Protein AF-A0A7K2P3T3-F1 (afdb_monomer_lite)

Sequence (85 aa):
AGFAFYVANFGSYNKTYGTLAGVIIFLVWLWVTNLAILLGLEFDAELARQRVIDGGHPPEEEPYVEPRDTRAWNEADRRRAASGE

Foldseek 3Di:
DVVVVVVVVCVPVCPVVVVVVVVVVVVVVVVVVVVVVVVVVVVVCVVLLVVQVVVVDDSPDPPSDDDPDCPPPDPVNVVVVVVPD

pLDDT: mean 76.57, std 13.91, range [52.09, 97.5]

Radius of gyration: 25.73 Å; chains: 1; bounding box: 54×49×50 Å

Structure (mmCIF, N/CA/C/O backbone):
data_AF-A0A7K2P3T3-F1
#
_entry.id   AF-A0A7K2P3T3-F1
#
loop_
_atom_site.group_PDB
_atom_site.id
_atom_site.type_symbol
_atom_site.label_atom_id
_atom_site.label_alt_id
_atom_site.label_comp_id
_atom_site.label_asym_id
_atom_site.label_entity_id
_atom_site.label_seq_id
_atom_site.pdbx_PDB_ins_code
_atom_site.Cartn_x
_atom_site.Cartn_y
_atom_site.Cartn_z
_atom_site.occupancy
_atom_site.B_iso_or_equiv
_atom_site.auth_seq_id
_atom_site.auth_comp_id
_atom_site.auth_asym_id
_atom_site.auth_atom_id
_atom_site.pdbx_PDB_model_num
ATOM 1 N N . ALA A 1 1 ? 27.204 -21.998 -16.285 1.00 52.84 1 ALA A N 1
ATOM 2 C CA . ALA A 1 1 ? 27.359 -20.623 -16.808 1.00 52.84 1 ALA A CA 1
ATOM 3 C C . ALA A 1 1 ? 26.189 -20.238 -17.737 1.00 52.84 1 ALA A C 1
ATOM 5 O O . ALA A 1 1 ? 26.408 -19.948 -18.901 1.00 52.84 1 ALA A O 1
ATOM 6 N N . GLY A 1 2 ? 24.940 -20.253 -17.238 1.00 59.19 2 GLY A N 1
ATOM 7 C CA . GLY A 1 2 ? 23.732 -19.939 -18.036 1.00 59.19 2 GLY A CA 1
ATOM 8 C C . GLY A 1 2 ? 23.090 -18.584 -17.705 1.00 59.19 2 GLY A C 1
ATOM 9 O O . GLY A 1 2 ? 22.625 -17.882 -18.595 1.00 59.19 2 GLY A O 1
ATOM 10 N N . PHE A 1 3 ? 23.158 -18.161 -16.438 1.00 56.28 3 PHE A N 1
ATOM 11 C CA . PHE A 1 3 ? 22.611 -16.883 -15.966 1.00 56.28 3 PHE A CA 1
ATOM 12 C C . PHE A 1 3 ? 23.319 -15.663 -16.585 1.00 56.28 3 PHE A C 1
ATOM 14 O O . PHE A 1 3 ? 22.669 -14.709 -16.997 1.00 56.28 3 PHE A O 1
ATOM 21 N N . ALA A 1 4 ? 24.644 -15.729 -16.756 1.00 59.78 4 ALA A N 1
ATOM 22 C CA . ALA A 1 4 ? 25.422 -14.660 -17.386 1.00 59.78 4 ALA A CA 1
ATOM 23 C C . ALA A 1 4 ? 25.089 -14.469 -18.881 1.00 59.78 4 ALA A C 1
ATOM 25 O O . ALA A 1 4 ? 25.080 -13.342 -19.363 1.00 59.78 4 ALA A O 1
ATOM 26 N N . PHE A 1 5 ? 24.755 -15.545 -19.605 1.00 60.09 5 PHE A N 1
ATOM 27 C CA . PHE A 1 5 ? 24.329 -15.458 -21.005 1.00 60.09 5 PHE A CA 1
ATOM 28 C C . PHE A 1 5 ? 22.900 -14.901 -21.123 1.00 60.09 5 PHE A C 1
ATOM 30 O O . PHE A 1 5 ? 22.646 -14.060 -21.978 1.00 60.09 5 PHE A O 1
ATOM 37 N N . TYR A 1 6 ? 21.981 -15.280 -20.227 1.00 57.44 6 TYR A N 1
ATOM 38 C CA . TYR A 1 6 ? 20.630 -14.702 -20.170 1.00 57.44 6 TYR A CA 1
ATOM 39 C C . TYR A 1 6 ? 20.663 -13.181 -19.933 1.00 57.44 6 TYR A C 1
ATOM 41 O O . TYR A 1 6 ? 20.026 -12.423 -20.665 1.00 57.44 6 TYR A O 1
ATOM 49 N N . VAL A 1 7 ? 21.487 -12.724 -18.982 1.00 59.84 7 VAL A N 1
ATOM 50 C CA . VAL A 1 7 ? 21.675 -11.291 -18.691 1.00 59.84 7 VAL A CA 1
ATOM 51 C C . VAL A 1 7 ? 22.348 -10.556 -19.860 1.00 59.84 7 VAL A C 1
ATOM 53 O O . VAL A 1 7 ? 21.946 -9.443 -20.194 1.00 59.84 7 VAL A O 1
ATOM 56 N N . ALA A 1 8 ? 23.314 -11.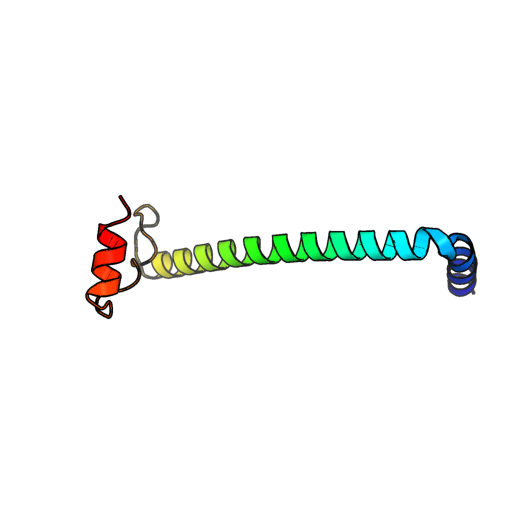183 -20.540 1.00 60.56 8 ALA A N 1
ATOM 57 C CA . ALA A 1 8 ? 23.984 -10.588 -21.699 1.00 60.56 8 ALA A CA 1
ATOM 58 C C . ALA A 1 8 ? 23.049 -10.392 -22.910 1.00 60.56 8 ALA A C 1
ATOM 60 O O . ALA A 1 8 ? 23.160 -9.387 -23.610 1.00 60.56 8 ALA A O 1
ATOM 61 N N . ASN A 1 9 ? 22.092 -11.300 -23.133 1.00 59.84 9 ASN A N 1
ATOM 62 C CA . ASN A 1 9 ? 21.111 -11.169 -24.219 1.00 59.84 9 ASN A CA 1
ATOM 63 C C . ASN A 1 9 ? 19.977 -10.174 -23.883 1.00 59.84 9 ASN A C 1
ATOM 65 O O . ASN A 1 9 ? 19.462 -9.511 -24.784 1.00 59.84 9 ASN A O 1
ATOM 69 N N . PHE A 1 10 ? 19.639 -9.989 -22.598 1.00 54.88 10 PHE A N 1
ATOM 70 C CA . PHE A 1 10 ? 18.678 -8.970 -22.139 1.00 54.88 10 PHE A CA 1
ATOM 71 C C . PHE A 1 10 ? 19.183 -7.527 -22.314 1.00 54.88 10 PHE A C 1
ATOM 73 O O . PHE A 1 10 ? 18.387 -6.599 -22.446 1.00 54.88 10 PHE A O 1
ATOM 80 N N . GLY A 1 11 ? 20.504 -7.326 -22.357 1.00 52.38 11 GLY A N 1
ATOM 81 C CA . GLY A 1 11 ? 21.126 -6.007 -22.499 1.00 52.38 11 GLY A CA 1
ATOM 82 C C . GLY A 1 11 ? 20.996 -5.368 -23.889 1.00 52.38 11 GLY A C 1
ATOM 83 O O . GLY A 1 11 ? 21.091 -4.147 -23.999 1.00 52.38 11 GLY A O 1
ATOM 84 N N . SER A 1 12 ? 20.740 -6.147 -24.948 1.00 52.12 12 SER A N 1
ATOM 85 C CA . SER A 1 12 ? 20.770 -5.651 -26.337 1.00 52.12 12 SER A CA 1
ATOM 86 C C . SER A 1 12 ? 19.430 -5.094 -26.848 1.00 52.12 12 SER A C 1
ATOM 88 O O . SER A 1 12 ? 19.438 -4.216 -27.706 1.00 52.12 12 SER A O 1
ATOM 90 N N . TYR A 1 13 ? 18.282 -5.537 -26.317 1.00 52.09 13 TYR A N 1
ATOM 91 C CA . TYR A 1 13 ? 16.949 -4.958 -26.612 1.00 52.09 13 TYR A CA 1
ATOM 92 C C . TYR A 1 13 ? 16.628 -3.720 -25.744 1.00 52.09 13 TYR A C 1
ATOM 94 O O . TYR A 1 13 ? 15.575 -3.091 -25.855 1.00 52.09 13 TYR A O 1
ATOM 102 N N . ASN A 1 14 ? 17.567 -3.365 -24.867 1.00 53.75 14 ASN A N 1
ATOM 103 C CA . ASN A 1 14 ? 17.362 -2.614 -23.635 1.00 53.75 14 ASN A CA 1
ATOM 104 C C . ASN A 1 14 ? 17.340 -1.083 -23.807 1.00 53.75 14 ASN A C 1
ATOM 106 O O . ASN A 1 14 ? 17.011 -0.365 -22.869 1.00 53.75 14 ASN A O 1
ATOM 110 N N . LYS A 1 15 ? 17.678 -0.534 -24.982 1.00 55.28 15 LYS A N 1
ATOM 111 C CA . LYS A 1 15 ? 17.857 0.927 -25.109 1.00 55.28 15 LYS A CA 1
ATOM 112 C C . LYS A 1 15 ? 16.548 1.711 -25.263 1.00 55.28 15 LYS A C 1
ATOM 114 O O . LYS A 1 15 ? 16.451 2.812 -24.734 1.00 55.28 15 LYS A O 1
ATOM 119 N N . THR A 1 16 ? 15.540 1.139 -25.924 1.00 57.34 16 THR A N 1
ATOM 120 C CA . THR A 1 16 ? 14.215 1.776 -26.093 1.00 57.34 16 THR A CA 1
ATOM 121 C C . THR A 1 16 ? 13.160 1.145 -25.185 1.00 57.34 16 THR A C 1
ATOM 123 O O . THR A 1 16 ? 12.287 1.837 -24.673 1.00 57.34 16 THR A O 1
ATOM 126 N N . TYR A 1 17 ? 13.270 -0.160 -24.921 1.00 58.72 17 TYR A N 1
ATOM 127 C CA . TYR A 1 17 ? 12.358 -0.874 -24.026 1.00 58.72 17 TYR A CA 1
ATOM 128 C C . TYR A 1 17 ? 12.772 -0.807 -22.552 1.00 58.72 17 TYR A C 1
ATOM 130 O O . TYR A 1 17 ? 11.930 -1.051 -21.700 1.00 58.72 17 TYR A O 1
ATOM 138 N N . GLY A 1 18 ? 14.017 -0.442 -22.221 1.00 65.25 18 GLY A N 1
ATOM 139 C CA . GLY A 1 18 ? 14.465 -0.320 -20.827 1.00 65.25 18 GLY A CA 1
ATOM 140 C C . GLY A 1 18 ? 13.845 0.876 -20.101 1.00 65.25 18 GLY A C 1
ATOM 141 O O . GLY A 1 18 ? 13.363 0.737 -18.979 1.00 65.25 18 GLY A O 1
ATOM 142 N N . THR A 1 19 ? 13.770 2.040 -20.758 1.00 68.62 19 THR A N 1
ATOM 143 C CA . THR A 1 19 ? 13.070 3.214 -20.206 1.00 68.62 19 THR A CA 1
ATOM 144 C C . THR A 1 19 ? 11.561 2.976 -20.128 1.00 68.62 19 THR A C 1
ATOM 146 O O . THR A 1 19 ? 10.953 3.289 -19.108 1.00 68.62 19 THR A O 1
ATOM 149 N N . LEU A 1 20 ? 10.965 2.349 -21.152 1.00 77.12 20 LEU A N 1
ATOM 150 C CA . LEU A 1 20 ? 9.544 1.983 -21.162 1.00 77.12 20 LEU A CA 1
ATOM 151 C C . LEU A 1 20 ? 9.204 0.960 -20.062 1.00 77.12 20 LEU A C 1
ATOM 153 O O . LEU A 1 20 ? 8.227 1.135 -19.339 1.00 77.12 20 LEU A O 1
ATOM 157 N N . ALA A 1 21 ? 10.031 -0.074 -19.887 1.00 74.75 21 ALA A N 1
ATOM 158 C CA . ALA A 1 21 ? 9.876 -1.064 -18.824 1.00 74.75 21 ALA A CA 1
ATOM 159 C C . ALA A 1 21 ? 10.013 -0.427 -17.435 1.00 74.75 21 ALA A C 1
ATOM 161 O O . ALA A 1 21 ? 9.235 -0.754 -16.544 1.00 74.75 21 ALA A O 1
ATOM 162 N N . GLY A 1 22 ? 10.934 0.528 -17.263 1.00 79.31 22 GLY A N 1
ATOM 163 C CA . GLY A 1 22 ? 11.059 1.304 -16.028 1.00 79.31 22 GLY A CA 1
ATOM 164 C C . GLY A 1 22 ? 9.780 2.069 -15.681 1.00 79.31 22 GLY A C 1
ATOM 165 O O . GLY A 1 22 ? 9.315 1.995 -14.545 1.00 79.31 22 GLY A O 1
ATOM 166 N N . VAL A 1 23 ? 9.163 2.735 -16.664 1.00 86.06 23 VAL A N 1
ATOM 167 C CA . VAL A 1 23 ? 7.882 3.438 -16.473 1.00 86.06 23 VAL A CA 1
ATOM 168 C C . VAL A 1 23 ? 6.752 2.462 -16.145 1.00 86.06 23 VAL A C 1
ATOM 170 O O . VAL A 1 23 ? 5.978 2.722 -15.230 1.00 86.06 23 VAL A O 1
ATOM 173 N N . ILE A 1 24 ? 6.664 1.326 -16.842 1.00 86.06 24 ILE A N 1
ATOM 174 C CA . ILE A 1 24 ? 5.627 0.314 -16.584 1.00 86.06 24 ILE A CA 1
ATOM 175 C C . ILE A 1 24 ? 5.760 -0.250 -15.166 1.00 86.06 24 ILE A C 1
ATOM 177 O O . ILE A 1 24 ? 4.774 -0.288 -14.435 1.00 86.06 24 ILE A O 1
ATOM 181 N N . ILE A 1 25 ? 6.968 -0.638 -14.748 1.00 86.12 25 ILE A N 1
ATOM 182 C CA . ILE A 1 25 ? 7.228 -1.136 -13.389 1.00 86.12 25 ILE A CA 1
ATOM 183 C C . ILE A 1 25 ? 6.874 -0.065 -12.356 1.00 86.12 25 ILE A C 1
ATOM 185 O O . ILE A 1 25 ? 6.230 -0.372 -11.356 1.00 86.12 25 ILE A O 1
ATOM 189 N N . PHE A 1 26 ? 7.241 1.193 -12.609 1.00 87.69 26 PHE A N 1
ATOM 190 C CA . PHE A 1 26 ? 6.902 2.310 -11.734 1.00 87.69 26 PHE A CA 1
ATOM 191 C C . PHE A 1 26 ? 5.384 2.519 -11.610 1.00 87.69 26 PHE A C 1
ATOM 193 O O . PHE A 1 26 ? 4.874 2.670 -10.503 1.00 87.69 26 PHE A O 1
ATOM 200 N N . LEU A 1 27 ? 4.638 2.465 -12.716 1.00 94.19 27 LEU A N 1
ATOM 201 C CA . LEU A 1 27 ? 3.177 2.589 -12.703 1.00 94.19 27 LEU A CA 1
ATOM 202 C C . LEU A 1 27 ? 2.502 1.415 -11.987 1.00 94.19 27 LEU A C 1
ATOM 204 O O . LEU A 1 27 ? 1.595 1.633 -11.187 1.00 94.19 27 LEU A O 1
ATOM 208 N N . VAL A 1 28 ? 2.965 0.185 -12.221 1.00 92.62 28 VAL A N 1
ATOM 209 C CA . VAL A 1 28 ? 2.478 -1.002 -11.500 1.00 92.62 28 VAL A CA 1
ATOM 210 C C . VAL A 1 28 ? 2.783 -0.880 -10.008 1.00 92.62 28 VAL A C 1
ATOM 212 O O . VAL A 1 28 ? 1.929 -1.190 -9.185 1.00 92.62 28 VAL A O 1
ATOM 215 N N . TRP A 1 29 ? 3.956 -0.366 -9.639 1.00 94.44 29 TRP A N 1
ATOM 216 C CA . TRP A 1 29 ? 4.317 -0.119 -8.245 1.00 94.44 29 TRP A CA 1
ATOM 217 C C . TRP A 1 29 ? 3.398 0.908 -7.570 1.00 94.44 29 TR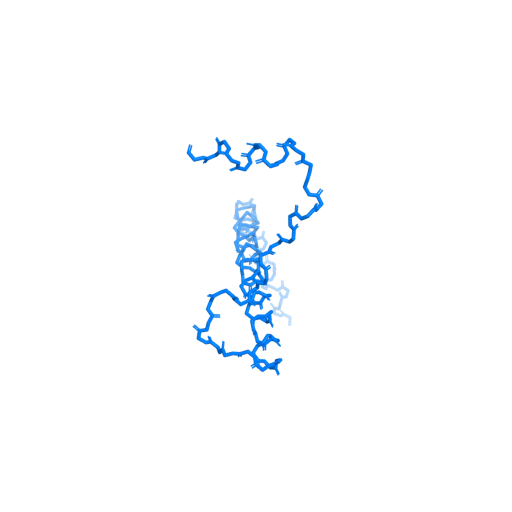P A C 1
ATOM 219 O O . TRP A 1 29 ? 2.926 0.676 -6.454 1.00 94.44 29 TRP A O 1
ATOM 229 N N . LEU A 1 30 ? 3.103 2.023 -8.250 1.00 96.44 30 LEU A N 1
ATOM 230 C CA . LEU A 1 30 ? 2.142 3.018 -7.765 1.00 96.44 30 LEU A CA 1
ATOM 231 C C . LEU A 1 30 ? 0.739 2.423 -7.625 1.00 96.44 30 LEU A C 1
ATOM 233 O O . LEU A 1 30 ? 0.068 2.676 -6.627 1.00 96.44 30 LEU A O 1
ATOM 237 N N . TRP A 1 31 ? 0.319 1.600 -8.584 1.00 95.88 31 TRP A N 1
ATOM 238 C CA . TRP A 1 31 ? -0.964 0.905 -8.544 1.00 95.88 31 TRP A CA 1
ATOM 239 C C . TRP A 1 31 ? -1.057 -0.070 -7.361 1.00 95.88 31 TRP A C 1
ATOM 241 O O . TRP A 1 31 ? -2.023 -0.017 -6.602 1.00 95.88 31 TRP A O 1
ATOM 251 N N . VAL A 1 32 ? -0.026 -0.893 -7.132 1.00 95.88 32 VAL A N 1
ATOM 252 C CA . VAL A 1 32 ? 0.034 -1.803 -5.974 1.00 95.88 32 VAL A CA 1
ATOM 253 C C . VAL A 1 32 ? 0.043 -1.023 -4.660 1.00 95.88 32 VAL A C 1
ATOM 255 O O . VAL A 1 32 ? -0.670 -1.389 -3.732 1.00 95.88 32 VAL A O 1
ATOM 258 N N . THR A 1 33 ? 0.806 0.069 -4.573 1.00 96.38 33 THR A N 1
ATOM 259 C CA . THR A 1 33 ? 0.847 0.904 -3.361 1.00 96.38 33 THR A CA 1
ATOM 260 C C . THR A 1 33 ? -0.508 1.560 -3.094 1.00 96.38 33 THR A C 1
ATOM 262 O O . THR A 1 33 ? -0.953 1.608 -1.950 1.00 96.38 33 THR A O 1
ATOM 265 N N . ASN A 1 34 ? -1.204 2.023 -4.136 1.00 97.50 34 ASN A N 1
ATOM 266 C CA . ASN A 1 34 ? -2.554 2.563 -4.008 1.00 97.50 34 ASN A CA 1
ATOM 267 C C . ASN A 1 34 ? -3.546 1.510 -3.487 1.00 97.50 34 ASN A C 1
ATOM 269 O O . ASN A 1 34 ? -4.275 1.787 -2.536 1.00 97.50 34 ASN A O 1
ATOM 273 N N . LEU A 1 35 ? -3.511 0.293 -4.038 1.00 96.94 35 LEU A N 1
ATOM 274 C CA . LEU A 1 35 ? -4.290 -0.842 -3.533 1.00 96.94 35 LEU A CA 1
ATOM 275 C C . LEU A 1 35 ? -3.957 -1.176 -2.076 1.00 96.94 35 LEU A C 1
ATOM 277 O O . LEU A 1 35 ? -4.867 -1.393 -1.282 1.00 96.94 35 LEU A O 1
ATOM 281 N N . ALA A 1 36 ? -2.674 -1.176 -1.710 1.00 96.69 36 ALA A N 1
ATOM 282 C CA . ALA A 1 36 ? -2.234 -1.450 -0.346 1.00 96.69 36 ALA A CA 1
ATOM 283 C C . ALA A 1 36 ? -2.747 -0.404 0.657 1.00 96.69 36 ALA A C 1
ATOM 285 O O . ALA A 1 36 ? -3.116 -0.768 1.768 1.00 96.69 36 ALA A O 1
ATOM 286 N N . ILE A 1 37 ? -2.817 0.876 0.268 1.00 96.56 37 ILE A N 1
ATOM 287 C CA . ILE A 1 37 ? -3.382 1.941 1.112 1.00 96.56 37 ILE A CA 1
ATOM 288 C C . ILE A 1 37 ? -4.879 1.715 1.339 1.00 96.56 37 ILE A C 1
ATOM 290 O O . ILE A 1 37 ? -5.326 1.754 2.482 1.00 96.56 37 ILE A O 1
ATOM 294 N N . LEU A 1 38 ? -5.649 1.459 0.276 1.00 95.75 38 LEU A N 1
ATOM 295 C CA . LEU A 1 38 ? -7.092 1.215 0.393 1.00 95.75 38 LEU A CA 1
ATOM 296 C C . LEU A 1 38 ? -7.382 -0.028 1.238 1.00 95.75 38 LEU A C 1
ATOM 298 O O . LEU A 1 38 ? -8.219 0.016 2.135 1.00 95.75 38 LEU A O 1
ATOM 302 N N . LEU A 1 39 ? -6.644 -1.111 0.993 1.00 95.62 39 LEU A N 1
ATOM 303 C CA . LEU A 1 39 ? -6.770 -2.345 1.759 1.00 95.62 39 LEU A CA 1
ATOM 304 C C . LEU A 1 39 ? -6.355 -2.151 3.223 1.00 95.62 39 LEU A C 1
ATOM 306 O O . LEU A 1 39 ? -6.982 -2.714 4.111 1.00 95.62 39 LEU A O 1
ATOM 310 N N . GLY A 1 40 ? -5.332 -1.334 3.485 1.00 94.19 40 GLY A N 1
ATOM 311 C CA . GLY A 1 40 ? -4.923 -0.976 4.840 1.00 94.19 40 GLY A CA 1
ATOM 312 C C . GLY A 1 40 ? -6.001 -0.204 5.601 1.00 94.19 40 GLY A C 1
ATOM 313 O O . GLY A 1 40 ? -6.232 -0.500 6.769 1.00 94.19 40 GLY A O 1
ATOM 314 N N . LEU A 1 41 ? -6.685 0.739 4.942 1.00 93.00 41 LEU A N 1
ATOM 315 C CA . LEU A 1 41 ? -7.796 1.492 5.537 1.00 93.00 41 LEU A CA 1
ATOM 316 C C . LEU A 1 41 ? -8.984 0.588 5.877 1.00 93.00 41 LEU A C 1
ATOM 318 O O . LEU A 1 41 ? -9.510 0.666 6.983 1.00 93.00 41 LEU A O 1
ATOM 322 N N . GLU A 1 42 ? -9.374 -0.286 4.949 1.00 89.88 42 GLU A N 1
ATOM 323 C CA . GLU A 1 42 ? -10.468 -1.239 5.167 1.00 89.88 42 GLU A CA 1
ATOM 324 C C . GLU A 1 42 ? -10.138 -2.219 6.299 1.00 89.88 42 GLU A C 1
ATOM 326 O O . GLU A 1 42 ? -10.955 -2.478 7.178 1.00 89.88 42 GLU A O 1
ATOM 331 N N . PHE A 1 43 ? -8.907 -2.735 6.317 1.00 91.50 43 PHE A N 1
ATOM 332 C CA . PHE A 1 43 ? -8.460 -3.658 7.352 1.00 91.50 43 PHE A CA 1
ATOM 333 C C . PHE A 1 43 ? -8.417 -3.005 8.739 1.00 91.50 43 PHE A C 1
ATOM 335 O O . PHE A 1 43 ? -8.800 -3.638 9.719 1.00 91.50 43 PHE A O 1
ATOM 342 N N . ASP A 1 44 ? -7.985 -1.745 8.839 1.00 89.38 44 ASP A N 1
ATOM 343 C CA . ASP A 1 44 ? -8.000 -1.000 10.103 1.00 89.38 44 ASP A CA 1
ATOM 344 C C . ASP A 1 44 ? -9.436 -0.742 10.594 1.00 89.38 44 ASP A C 1
ATOM 346 O O . ASP A 1 44 ? -9.727 -0.928 11.779 1.00 89.38 44 ASP A O 1
ATOM 350 N N . ALA A 1 45 ? -10.354 -0.406 9.679 1.00 86.19 45 ALA A N 1
ATOM 351 C CA . ALA A 1 45 ? -11.773 -0.234 9.990 1.00 86.19 45 ALA A CA 1
ATOM 352 C C . ALA A 1 45 ? -12.418 -1.540 10.491 1.00 86.19 45 ALA A C 1
ATOM 354 O O . ALA A 1 45 ? -13.096 -1.543 11.523 1.00 86.19 45 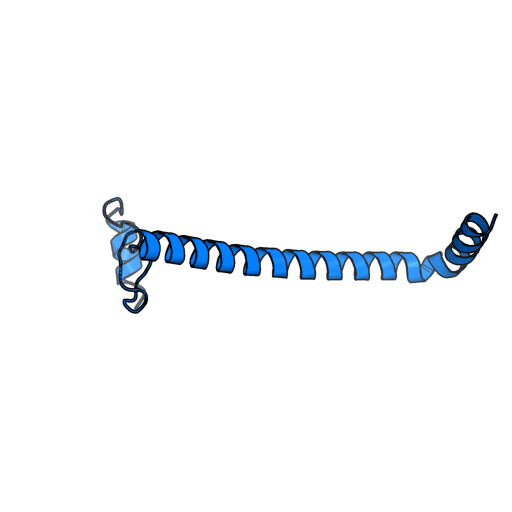ALA A O 1
ATOM 355 N N . GLU A 1 46 ? -12.156 -2.662 9.819 1.00 85.31 46 GLU A N 1
ATOM 356 C CA . GLU A 1 46 ? -12.684 -3.967 10.224 1.00 85.31 46 GLU A CA 1
ATOM 357 C C . GLU A 1 46 ? -12.054 -4.454 11.540 1.00 85.31 46 GLU A C 1
ATOM 359 O O . GLU A 1 46 ? -12.751 -4.987 12.401 1.00 85.31 46 GLU A O 1
ATOM 364 N N . LEU A 1 47 ? -10.757 -4.212 11.768 1.00 87.50 47 LEU A N 1
ATOM 365 C CA . LEU A 1 47 ? -10.120 -4.503 13.056 1.00 87.50 47 LEU A CA 1
ATOM 366 C C . LEU A 1 47 ? -10.734 -3.689 14.201 1.00 87.50 47 LEU A C 1
ATOM 368 O O . LEU A 1 47 ? -10.909 -4.213 15.304 1.00 87.50 47 LEU A O 1
ATOM 372 N N . ALA A 1 48 ? -11.049 -2.412 13.969 1.00 84.06 48 ALA A N 1
ATOM 373 C CA . ALA A 1 48 ? -11.743 -1.589 14.956 1.00 84.06 48 ALA A CA 1
ATOM 374 C C . ALA A 1 48 ? -13.137 -2.157 15.266 1.00 84.06 48 ALA A C 1
ATOM 376 O O . ALA A 1 48 ? -13.493 -2.284 16.439 1.00 84.06 48 ALA A O 1
ATOM 377 N N . ARG A 1 49 ? -13.877 -2.585 14.236 1.00 79.19 49 ARG A N 1
ATOM 378 C CA . ARG A 1 49 ? -15.179 -3.249 14.381 1.00 79.19 49 ARG A CA 1
ATOM 379 C C . ARG A 1 49 ? -15.082 -4.550 15.182 1.00 79.19 49 ARG A C 1
ATOM 381 O O . ARG A 1 49 ? -15.847 -4.735 16.125 1.00 79.19 49 ARG A O 1
ATOM 388 N N . GLN A 1 50 ? -14.115 -5.415 14.874 1.00 82.00 50 GLN A N 1
ATOM 389 C CA . GLN A 1 50 ? -13.893 -6.668 15.608 1.00 82.00 50 GLN A CA 1
ATOM 390 C C . GLN A 1 50 ? -13.611 -6.425 17.095 1.00 82.00 50 GLN A C 1
ATOM 392 O O . GLN A 1 50 ? -14.202 -7.091 17.940 1.00 82.00 50 GLN A O 1
ATOM 397 N N . ARG A 1 51 ? -12.785 -5.424 17.436 1.00 81.38 51 ARG A N 1
ATOM 398 C CA . ARG A 1 51 ? -12.521 -5.065 18.844 1.00 81.38 51 ARG A CA 1
ATOM 399 C C . ARG A 1 51 ? -13.783 -4.645 19.598 1.00 81.38 51 ARG A C 1
ATOM 401 O O . ARG A 1 51 ? -13.900 -4.937 20.785 1.00 81.38 51 ARG A O 1
ATOM 408 N N . VAL A 1 52 ? -14.701 -3.944 18.935 1.00 76.81 52 VAL A N 1
ATOM 409 C CA . VAL A 1 52 ? -15.973 -3.508 19.532 1.00 76.81 52 VAL A CA 1
ATOM 410 C C . VAL A 1 52 ? -16.907 -4.701 19.754 1.00 76.81 52 VAL A C 1
ATOM 412 O O . VAL A 1 52 ? -17.500 -4.815 20.827 1.00 76.81 52 VAL A O 1
ATOM 415 N N . ILE A 1 53 ? -16.969 -5.631 18.795 1.00 76.88 53 ILE A N 1
ATOM 416 C CA . ILE A 1 53 ? -17.738 -6.880 18.916 1.00 76.88 53 ILE A CA 1
ATOM 417 C C . ILE A 1 53 ? -17.191 -7.751 20.059 1.00 76.88 53 ILE A C 1
ATOM 419 O O . ILE A 1 53 ? -17.961 -8.193 20.912 1.00 76.88 53 ILE A O 1
ATOM 423 N N . ASP A 1 54 ? -15.869 -7.934 20.142 1.00 78.19 54 ASP A N 1
ATOM 424 C CA . ASP A 1 54 ? -15.214 -8.667 21.238 1.00 78.19 54 ASP A CA 1
ATOM 425 C C . ASP A 1 54 ? -15.458 -8.005 22.609 1.00 78.19 54 ASP A C 1
ATOM 427 O O . ASP A 1 54 ? -15.491 -8.679 23.640 1.00 78.19 54 ASP A O 1
ATOM 431 N N . GLY A 1 55 ? -15.673 -6.685 22.625 1.00 76.44 55 GLY A N 1
ATOM 432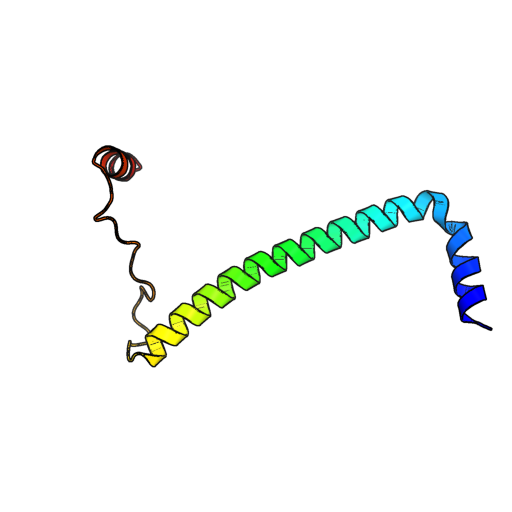 C CA . GLY A 1 55 ? -16.076 -5.907 23.800 1.00 76.44 55 GLY A CA 1
ATOM 433 C C . GLY A 1 55 ? -17.527 -6.125 24.251 1.00 76.44 55 GLY A C 1
ATOM 434 O O . GLY A 1 55 ? -17.922 -5.579 25.281 1.00 76.44 55 GLY A O 1
ATOM 435 N N . GLY A 1 56 ? -18.309 -6.927 23.521 1.00 70.94 56 GLY A N 1
ATOM 436 C CA . GLY A 1 56 ? -19.682 -7.301 23.870 1.00 70.94 56 GLY A CA 1
ATOM 437 C C . GLY A 1 56 ? -20.776 -6.502 23.159 1.00 70.94 56 GLY A C 1
ATOM 438 O O . GLY A 1 56 ? -21.943 -6.641 23.528 1.00 70.94 56 GLY A O 1
ATOM 439 N N . HIS A 1 57 ? -20.440 -5.682 22.157 1.00 66.50 57 HIS A N 1
ATOM 440 C CA . HIS A 1 57 ? -21.439 -4.984 21.343 1.00 66.50 57 HIS A CA 1
ATOM 441 C C . HIS A 1 57 ? -22.023 -5.889 20.242 1.00 66.50 57 HIS A C 1
ATOM 443 O O . HIS A 1 57 ? -21.292 -6.682 19.641 1.00 66.50 57 HIS A O 1
ATOM 449 N N . PRO A 1 58 ? -23.333 -5.785 19.950 1.00 69.00 58 PRO A N 1
ATOM 450 C CA . PRO A 1 58 ? -23.965 -6.580 18.907 1.00 69.00 58 PRO A CA 1
ATOM 451 C C . PRO A 1 58 ? -23.404 -6.214 17.515 1.00 69.00 58 PRO A C 1
ATOM 453 O O . PRO A 1 58 ? -23.312 -5.034 17.182 1.00 69.00 58 PRO A O 1
ATOM 456 N N . PRO A 1 59 ? -23.064 -7.206 16.669 1.00 65.19 59 PRO A N 1
ATOM 457 C CA . PRO A 1 59 ? -22.436 -6.995 15.357 1.00 65.19 59 PRO A CA 1
ATOM 458 C C . PRO A 1 59 ? -23.359 -6.356 14.305 1.00 65.19 59 PRO A C 1
ATOM 460 O O . PRO A 1 59 ? -22.896 -6.024 13.212 1.00 65.19 59 PRO A O 1
ATOM 463 N N . GLU A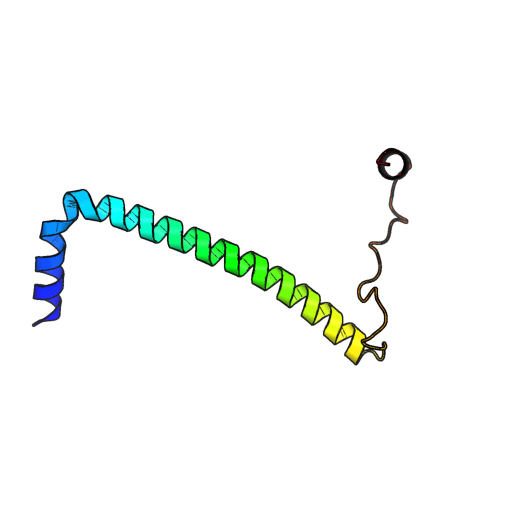 1 60 ? -24.644 -6.213 14.640 1.00 65.75 60 GLU A N 1
ATOM 464 C CA . GLU A 1 60 ? -25.734 -5.749 13.778 1.00 65.75 60 GLU A CA 1
ATOM 465 C C . GLU A 1 60 ? -26.063 -4.251 13.981 1.00 65.75 60 GLU A C 1
ATOM 467 O O . GLU A 1 60 ? -26.803 -3.678 13.183 1.00 65.75 60 GLU A O 1
ATOM 472 N N . GLU A 1 61 ? -25.576 -3.616 15.061 1.00 64.88 61 GLU A N 1
ATOM 473 C CA . GLU A 1 61 ? -25.851 -2.201 15.352 1.00 64.88 61 GLU A CA 1
ATOM 474 C C . GLU A 1 61 ? -24.772 -1.297 14.748 1.00 64.88 61 GLU A C 1
ATOM 476 O O . GLU A 1 61 ? -23.631 -1.242 15.207 1.00 64.88 61 GLU A O 1
ATOM 481 N N . GLU A 1 62 ? -25.159 -0.546 13.718 1.00 60.03 62 GLU A N 1
ATOM 482 C CA . GLU A 1 62 ? -24.388 0.581 13.201 1.0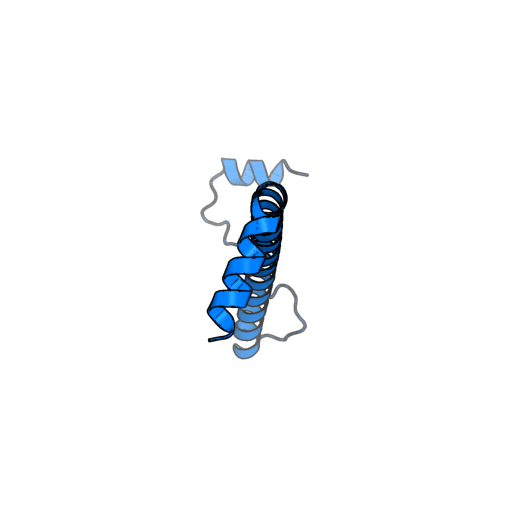0 60.03 62 GLU A CA 1
ATOM 483 C C . GLU A 1 62 ? -24.798 1.862 13.934 1.00 60.03 62 GLU A C 1
ATOM 485 O O . GLU A 1 62 ? -26.000 2.136 14.025 1.00 60.03 62 GLU A O 1
ATOM 490 N N . PRO A 1 63 ? -23.843 2.679 14.428 1.00 65.25 63 PRO A N 1
ATOM 491 C CA . PRO A 1 63 ? -22.422 2.736 14.039 1.00 65.25 63 PRO A CA 1
ATOM 492 C C . PRO A 1 63 ? -21.445 1.995 14.980 1.00 65.25 63 PRO A C 1
ATOM 494 O O . PRO A 1 63 ? -21.473 2.192 16.190 1.00 65.25 63 PRO A O 1
ATOM 497 N N . TYR A 1 64 ? -20.491 1.244 14.412 1.00 62.56 64 TYR A N 1
ATOM 498 C CA . TYR A 1 64 ? -19.457 0.509 15.171 1.00 62.56 64 TYR A CA 1
ATOM 499 C C . TYR A 1 64 ? -18.347 1.397 15.757 1.00 62.56 64 TYR A C 1
ATOM 501 O O . TYR A 1 64 ? -17.622 0.978 16.654 1.00 62.56 64 TYR A O 1
ATOM 509 N N . VAL A 1 65 ? -18.165 2.603 15.218 1.00 67.31 65 VAL A N 1
ATOM 510 C CA . VAL A 1 65 ? -17.153 3.565 15.668 1.00 67.31 65 VAL A CA 1
ATOM 511 C C . VAL A 1 65 ? -17.880 4.753 16.274 1.00 67.31 65 VAL A C 1
ATOM 513 O O . VAL A 1 65 ? -18.782 5.308 15.644 1.00 67.31 65 VAL A O 1
ATOM 516 N N . GLU A 1 66 ? -17.481 5.163 17.479 1.00 68.38 66 GLU A N 1
ATOM 517 C CA . GLU A 1 66 ? -18.019 6.380 18.082 1.00 68.38 66 GLU A CA 1
ATOM 518 C C . GLU A 1 66 ? -17.750 7.574 17.148 1.00 68.38 66 GLU A C 1
ATOM 520 O O . GLU A 1 66 ? -16.597 7.805 16.755 1.00 68.38 66 GLU A O 1
ATOM 525 N N . PRO A 1 67 ? -18.785 8.351 16.771 1.00 71.38 67 PRO A N 1
ATOM 526 C CA . PRO A 1 67 ? -18.594 9.577 16.019 1.00 71.38 67 PRO A CA 1
ATOM 527 C C . PRO A 1 67 ? -17.554 10.456 16.711 1.00 71.38 67 PRO A C 1
ATOM 529 O O . PRO A 1 67 ? -17.610 10.665 17.923 1.00 71.38 67 PRO A O 1
ATOM 532 N N . ARG A 1 68 ? -16.598 10.968 15.928 1.00 74.75 68 ARG A N 1
ATOM 533 C CA . ARG A 1 68 ? -15.498 11.804 16.423 1.00 74.75 68 ARG A CA 1
ATOM 534 C C . ARG A 1 68 ? -16.017 12.863 17.401 1.00 74.75 68 ARG A C 1
ATOM 536 O O . ARG A 1 68 ? -16.873 13.664 17.033 1.00 74.75 68 ARG A O 1
ATOM 543 N N . ASP A 1 69 ? -15.434 12.911 18.602 1.00 79.62 69 ASP A N 1
ATOM 544 C CA . ASP A 1 69 ? -15.821 13.877 19.636 1.00 79.62 69 ASP A CA 1
ATOM 545 C C . ASP A 1 69 ? -15.689 15.324 19.119 1.00 79.62 69 ASP A C 1
ATOM 547 O O . ASP A 1 69 ? -14.623 15.772 18.673 1.00 79.62 69 ASP A O 1
ATOM 551 N N . THR A 1 70 ? -16.801 16.058 19.171 1.00 81.31 70 THR A N 1
ATOM 552 C CA . THR A 1 70 ? -16.919 17.447 18.719 1.00 81.31 70 THR A CA 1
ATOM 553 C C . THR A 1 70 ? -16.894 18.460 19.864 1.00 81.31 70 THR A C 1
ATOM 555 O O . THR A 1 70 ? -16.977 19.666 19.629 1.00 81.31 70 THR A O 1
ATOM 558 N N . ARG A 1 71 ? -16.721 18.025 21.121 1.00 80.12 71 ARG A N 1
ATOM 559 C CA . ARG A 1 71 ? -16.714 18.917 22.298 1.00 80.12 71 ARG A CA 1
ATOM 560 C C . ARG A 1 71 ? -15.626 19.988 22.232 1.00 80.12 71 ARG A C 1
ATOM 562 O O . ARG A 1 71 ? -15.854 21.111 22.673 1.00 80.12 71 ARG A O 1
ATOM 569 N N . ALA A 1 72 ? -14.475 19.664 21.645 1.00 84.06 72 ALA A N 1
ATOM 570 C CA . ALA A 1 72 ? -13.369 20.602 21.452 1.00 84.06 72 ALA A CA 1
ATOM 571 C C . ALA A 1 72 ? -13.590 21.600 20.297 1.00 84.06 72 ALA A C 1
ATOM 573 O O . ALA A 1 72 ? -12.740 22.459 20.062 1.00 84.06 72 ALA A O 1
ATOM 574 N N . TRP A 1 73 ? -14.690 21.491 19.544 1.00 84.56 73 TRP A N 1
ATOM 575 C CA . TRP A 1 73 ? -14.933 22.362 18.397 1.00 84.56 73 TRP A CA 1
ATOM 576 C C . TRP A 1 73 ? -15.233 23.783 18.852 1.00 84.56 73 TRP A C 1
ATOM 578 O O . TRP A 1 73 ? -16.122 24.018 19.680 1.00 84.56 73 TRP A O 1
ATOM 588 N N . ASN A 1 74 ? -14.520 24.730 18.248 1.00 88.19 74 ASN A N 1
ATOM 589 C CA . ASN A 1 74 ? -14.801 26.144 18.424 1.00 88.19 74 ASN A CA 1
ATOM 590 C C . ASN A 1 74 ? -16.089 26.540 17.671 1.00 88.19 74 ASN A C 1
ATOM 592 O O . ASN A 1 74 ? -16.636 25.801 16.849 1.00 88.19 74 ASN A O 1
ATOM 596 N N . GLU A 1 75 ? -16.584 27.743 17.948 1.00 85.62 75 GLU A N 1
ATOM 597 C CA . GLU A 1 75 ? -17.825 28.255 17.360 1.00 85.62 75 GLU A CA 1
ATOM 598 C C . GLU A 1 75 ? -17.728 28.502 15.844 1.00 85.62 75 GLU A C 1
ATOM 600 O O . GLU A 1 75 ? -18.735 28.471 15.137 1.00 85.62 75 GLU A O 1
ATOM 605 N N . ALA A 1 76 ? -16.520 28.704 15.311 1.00 84.06 76 ALA A N 1
ATOM 606 C CA . ALA A 1 76 ? -16.309 28.808 13.871 1.00 84.06 76 ALA A CA 1
ATOM 607 C C . ALA A 1 76 ? -16.450 27.442 13.178 1.00 84.06 76 ALA A C 1
ATOM 609 O O . ALA A 1 76 ? -17.088 27.361 12.132 1.00 84.06 76 ALA A O 1
ATOM 610 N N . ASP A 1 77 ? -15.926 26.371 13.774 1.00 84.38 77 ASP A N 1
ATOM 611 C CA . ASP A 1 77 ? -16.006 25.003 13.254 1.00 84.38 77 ASP A CA 1
ATOM 612 C C . ASP A 1 77 ? -17.451 24.489 13.283 1.00 84.38 77 ASP A C 1
ATOM 614 O O . ASP A 1 77 ? -17.923 23.916 12.301 1.00 84.38 77 ASP A O 1
ATOM 618 N N . ARG A 1 78 ? -18.200 24.793 14.355 1.00 82.56 78 ARG A N 1
ATOM 619 C CA . ARG A 1 78 ? -19.640 24.482 14.437 1.00 82.56 78 ARG A CA 1
ATOM 620 C C . ARG A 1 78 ? -20.451 25.210 13.370 1.00 82.56 78 ARG A C 1
ATOM 622 O O . ARG A 1 78 ? -21.323 24.606 12.753 1.00 82.56 78 ARG A O 1
ATOM 629 N N . ARG A 1 79 ? -20.150 26.490 13.123 1.00 83.88 79 ARG A N 1
ATOM 630 C CA . ARG A 1 79 ? -20.829 27.266 12.075 1.00 83.88 79 ARG A CA 1
ATOM 631 C C . ARG A 1 79 ? -20.534 26.739 10.674 1.00 83.88 79 ARG A C 1
ATOM 633 O O . ARG A 1 79 ? -21.452 26.703 9.869 1.00 83.88 79 ARG A O 1
ATOM 640 N N . ARG A 1 80 ? -19.305 26.281 10.404 1.00 81.75 80 ARG A N 1
ATOM 641 C CA . ARG A 1 80 ? -18.949 25.646 9.121 1.00 81.75 80 ARG A CA 1
ATOM 642 C C . ARG A 1 80 ? -19.682 24.326 8.896 1.00 81.75 80 ARG A C 1
ATOM 644 O O . ARG A 1 80 ? -20.100 24.064 7.777 1.00 81.75 80 ARG A O 1
ATOM 651 N N . ALA A 1 81 ? -19.840 23.514 9.941 1.00 81.75 81 ALA A N 1
ATOM 652 C CA . ALA A 1 81 ? -20.588 22.261 9.851 1.00 81.75 81 ALA A CA 1
ATOM 653 C C . ALA A 1 81 ? -22.087 22.499 9.593 1.00 81.75 81 ALA A C 1
ATOM 655 O O . ALA A 1 81 ? -22.686 21.779 8.807 1.00 81.75 81 ALA A O 1
ATOM 656 N N . ALA A 1 82 ? -22.673 23.531 10.210 1.00 79.12 82 ALA A N 1
ATOM 657 C CA . ALA A 1 82 ? -24.087 23.880 10.043 1.00 79.12 82 ALA A CA 1
ATOM 658 C C . ALA A 1 82 ? -24.407 24.616 8.727 1.00 79.12 82 ALA A C 1
ATOM 660 O O . ALA A 1 82 ? -25.560 24.668 8.324 1.00 79.12 82 ALA A O 1
ATOM 661 N N . SER A 1 83 ? -23.413 25.219 8.067 1.00 80.62 83 SER A N 1
ATOM 662 C CA . SER A 1 83 ? -23.600 25.947 6.803 1.00 80.62 83 SER A CA 1
ATOM 663 C C . SER A 1 83 ? -23.373 25.091 5.549 1.00 80.62 83 SER A C 1
ATOM 665 O O . SER A 1 83 ? -23.313 25.647 4.457 1.00 80.62 83 SER A O 1
ATOM 667 N N . GLY A 1 84 ? -23.121 23.788 5.710 1.00 69.88 84 GLY A N 1
ATOM 668 C CA . GLY A 1 84 ? -22.763 22.859 4.632 1.00 69.88 84 GLY A CA 1
ATOM 669 C C . GLY A 1 84 ? -23.920 22.026 4.068 1.00 69.88 84 GLY A C 1
ATOM 670 O O . GLY A 1 84 ? -23.638 21.080 3.336 1.00 69.88 84 GLY A O 1
ATOM 671 N N . GLU A 1 85 ? -25.168 22.348 4.422 1.00 54.44 85 GLU A N 1
ATOM 672 C CA . GLU A 1 85 ? -26.396 21.776 3.834 1.00 54.44 85 GLU A CA 1
ATOM 673 C C . GLU A 1 85 ? -26.877 22.564 2.608 1.00 54.44 85 GLU A C 1
ATOM 675 O O . GLU A 1 85 ? -26.833 23.818 2.644 1.00 54.44 85 GLU A O 1
#

Secondary structure (DSSP, 8-state):
--HHHHHHHHTTSHHHHHHHHHHHHHHHHHHHHHHHHHHHHHHHHHHHHHHHHHTT--TTSS--S-----TT--HHHHHHHHT--